Protein AF-A0A7C5VQT4-F1 (afdb_monomer_lite)

Sequence (120 aa):
DPVKLHKEGNTLYEMGKYAEAIEKFLVAAELYRKLNNYFDSAYSYYKAGECAFMLKDYSKAVEHFLKSADLSFSKGFDRFGLSALEYVKDCYRALNEQDKLGEIEKKIKEVKAKLEASLF

Structure (mmCIF, N/CA/C/O backbone):
data_AF-A0A7C5VQT4-F1
#
_entry.id   AF-A0A7C5VQT4-F1
#
loop_
_atom_site.group_PDB
_atom_site.id
_atom_site.type_symbol
_atom_site.label_atom_id
_atom_site.label_alt_id
_atom_site.label_comp_id
_atom_site.label_asym_id
_atom_site.label_entity_id
_atom_site.label_seq_id
_atom_site.pdbx_PDB_ins_code
_atom_site.Cartn_x
_atom_site.Cartn_y
_atom_site.Cartn_z
_atom_site.occupancy
_atom_site.B_iso_or_equiv
_atom_site.auth_seq_id
_atom_site.auth_comp_id
_atom_site.auth_asym_id
_atom_site.auth_atom_id
_atom_site.pdbx_PDB_model_num
ATOM 1 N N . ASP A 1 1 ? 18.274 -5.554 -7.383 1.00 93.56 1 ASP A N 1
ATOM 2 C CA . ASP A 1 1 ? 18.406 -4.550 -6.315 1.00 93.56 1 ASP A CA 1
ATOM 3 C C . ASP A 1 1 ? 17.056 -3.854 -6.135 1.00 93.56 1 ASP A C 1
ATOM 5 O O . ASP A 1 1 ? 16.606 -3.219 -7.089 1.00 93.56 1 ASP A O 1
ATOM 9 N N . PRO A 1 2 ? 16.379 -4.028 -4.986 1.00 97.06 2 PRO A N 1
ATOM 10 C CA . PRO A 1 2 ? 15.088 -3.390 -4.724 1.00 97.06 2 PRO A CA 1
ATOM 11 C C . PRO A 1 2 ? 15.151 -1.858 -4.722 1.00 97.06 2 PRO A C 1
ATOM 13 O O . PRO A 1 2 ? 14.198 -1.230 -5.172 1.00 97.06 2 PRO A O 1
ATOM 16 N N . V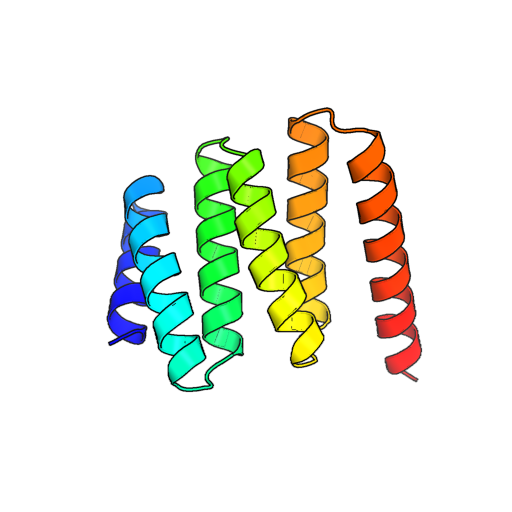AL A 1 3 ? 16.271 -1.252 -4.308 1.00 98.06 3 VAL A N 1
ATOM 17 C CA . VAL A 1 3 ? 16.412 0.214 -4.261 1.00 98.06 3 VAL A CA 1
ATOM 18 C C . VAL A 1 3 ? 16.398 0.800 -5.669 1.00 98.06 3 VAL A C 1
ATOM 20 O O . VAL A 1 3 ? 15.710 1.786 -5.930 1.00 98.06 3 VAL A O 1
ATOM 23 N N . LYS A 1 4 ? 17.122 0.173 -6.603 1.00 98.31 4 LYS A N 1
ATOM 24 C CA . LYS A 1 4 ? 17.103 0.566 -8.017 1.00 98.31 4 LYS A CA 1
ATOM 25 C C . LYS A 1 4 ? 15.697 0.463 -8.617 1.00 98.31 4 LYS A C 1
ATOM 27 O O . LYS A 1 4 ? 15.243 1.414 -9.242 1.00 98.31 4 LYS A O 1
ATOM 32 N N . LEU A 1 5 ? 15.005 -0.658 -8.398 1.00 98.56 5 LEU A N 1
ATOM 33 C CA . LEU A 1 5 ? 13.643 -0.873 -8.907 1.00 98.56 5 LEU A CA 1
ATOM 34 C C . LEU A 1 5 ? 12.653 0.149 -8.348 1.00 98.56 5 LEU A C 1
ATOM 36 O O . LEU A 1 5 ? 11.863 0.707 -9.100 1.00 98.56 5 LEU A O 1
ATOM 40 N N . HIS A 1 6 ? 12.730 0.437 -7.051 1.00 97.81 6 HIS A N 1
ATOM 41 C CA . HIS A 1 6 ? 11.912 1.467 -6.423 1.00 97.81 6 HIS A CA 1
ATOM 42 C C . HIS A 1 6 ? 12.152 2.838 -7.070 1.00 97.81 6 HIS A C 1
ATOM 44 O O . HIS A 1 6 ? 11.196 3.531 -7.412 1.00 97.81 6 HIS A O 1
ATOM 50 N N . LYS A 1 7 ? 13.418 3.235 -7.266 1.00 98.50 7 LYS A N 1
ATOM 51 C CA . LYS A 1 7 ? 13.760 4.512 -7.915 1.00 98.50 7 LYS A CA 1
ATOM 52 C C . LYS A 1 7 ? 13.214 4.591 -9.341 1.00 98.50 7 LYS A C 1
ATOM 54 O O . LYS A 1 7 ? 12.616 5.600 -9.692 1.00 98.50 7 LYS A O 1
ATOM 59 N N . GLU A 1 8 ? 13.365 3.525 -10.128 1.00 98.62 8 GLU A N 1
ATOM 60 C CA . GLU A 1 8 ? 12.763 3.429 -11.465 1.00 98.62 8 GLU A CA 1
ATOM 61 C C . GLU A 1 8 ? 11.235 3.570 -11.408 1.00 98.62 8 GLU A C 1
ATOM 63 O O . GLU A 1 8 ? 10.662 4.311 -12.203 1.00 98.62 8 GLU A O 1
ATOM 68 N N . GLY A 1 9 ? 10.581 2.908 -10.447 1.00 98.69 9 GLY A N 1
ATOM 69 C CA . GLY A 1 9 ? 9.142 3.031 -10.211 1.00 98.69 9 GLY A CA 1
ATOM 70 C C . GLY A 1 9 ? 8.711 4.471 -9.922 1.00 98.69 9 GLY A C 1
ATOM 71 O O . GLY A 1 9 ? 7.742 4.941 -10.512 1.00 98.69 9 GLY A O 1
ATOM 72 N N . ASN A 1 10 ? 9.457 5.201 -9.086 1.00 98.62 10 ASN A N 1
ATOM 73 C CA . ASN A 1 10 ? 9.183 6.617 -8.810 1.00 98.62 10 ASN A CA 1
ATOM 74 C C . ASN A 1 10 ? 9.332 7.482 -10.068 1.00 98.62 10 ASN A C 1
ATOM 76 O O . ASN A 1 10 ? 8.441 8.271 -10.363 1.00 98.62 10 ASN A O 1
ATOM 80 N N . THR A 1 11 ? 10.395 7.291 -10.853 1.00 98.75 11 THR A N 1
ATOM 81 C CA . THR A 1 11 ? 10.571 8.025 -12.116 1.00 98.75 11 THR A CA 1
ATOM 82 C C . THR A 1 11 ? 9.429 7.747 -13.097 1.00 98.75 11 THR A C 1
ATOM 84 O O . THR A 1 11 ? 8.899 8.671 -13.709 1.00 98.75 11 THR A O 1
ATOM 87 N N . LEU A 1 12 ? 9.000 6.489 -13.231 1.00 98.81 12 LEU A N 1
ATOM 88 C CA . LEU A 1 12 ? 7.861 6.126 -14.081 1.00 98.81 12 LEU A CA 1
ATOM 89 C C . LEU A 1 12 ? 6.549 6.739 -13.573 1.00 98.81 12 LEU A C 1
ATOM 91 O O . LEU A 1 12 ? 5.757 7.228 -14.377 1.00 98.81 12 LEU A O 1
ATOM 95 N N . TYR A 1 13 ? 6.339 6.760 -12.255 1.00 98.69 13 TYR A N 1
ATOM 96 C CA . TYR A 1 13 ? 5.188 7.407 -11.624 1.00 98.69 13 TYR A CA 1
ATOM 97 C C . TYR A 1 13 ? 5.133 8.906 -11.938 1.00 98.69 13 TYR A C 1
ATOM 99 O O . TYR A 1 13 ? 4.092 9.409 -12.356 1.00 98.69 13 TYR A O 1
ATOM 107 N N . GLU A 1 14 ? 6.257 9.610 -11.791 1.00 98.56 14 GLU A N 1
ATOM 108 C CA . GLU A 1 14 ? 6.384 11.040 -12.107 1.00 98.56 14 GLU A CA 1
ATOM 109 C C . GLU A 1 14 ? 6.138 11.329 -13.595 1.00 98.56 14 GLU A C 1
ATOM 111 O O . GLU A 1 14 ? 5.577 12.365 -13.944 1.00 98.56 14 GLU A O 1
ATOM 116 N N . MET A 1 15 ? 6.489 10.388 -14.476 1.00 98.62 15 MET A N 1
ATOM 117 C CA . MET A 1 15 ? 6.205 10.455 -15.913 1.00 98.62 15 MET A CA 1
ATOM 118 C C . MET A 1 15 ? 4.761 10.068 -16.284 1.00 98.62 15 MET A C 1
ATOM 120 O O . MET A 1 15 ? 4.425 10.048 -17.467 1.00 98.62 15 MET A O 1
ATOM 124 N N . GLY A 1 16 ? 3.909 9.713 -15.316 1.00 98.31 16 GLY A N 1
ATOM 125 C CA . GLY A 1 16 ? 2.537 9.250 -15.560 1.00 98.31 16 GLY A CA 1
ATOM 126 C C . GLY A 1 16 ? 2.438 7.834 -16.143 1.00 98.31 16 GLY A C 1
ATOM 127 O O . GLY A 1 16 ? 1.360 7.388 -16.535 1.00 98.31 16 GLY A O 1
ATOM 128 N N . LYS A 1 17 ? 3.549 7.092 -16.190 1.00 98.75 17 LYS A N 1
ATOM 129 C CA . LYS A 1 17 ? 3.623 5.713 -16.692 1.00 98.75 17 LYS A CA 1
ATOM 130 C C . LYS A 1 17 ? 3.253 4.713 -15.600 1.00 98.75 17 LYS A C 1
ATOM 132 O O . LYS A 1 17 ? 4.047 3.864 -15.197 1.00 98.75 17 LYS A O 1
ATOM 137 N N . TYR A 1 18 ? 2.029 4.826 -15.097 1.00 98.81 18 TYR A N 1
ATOM 138 C CA . TYR A 1 18 ? 1.592 4.109 -13.900 1.00 98.81 18 TY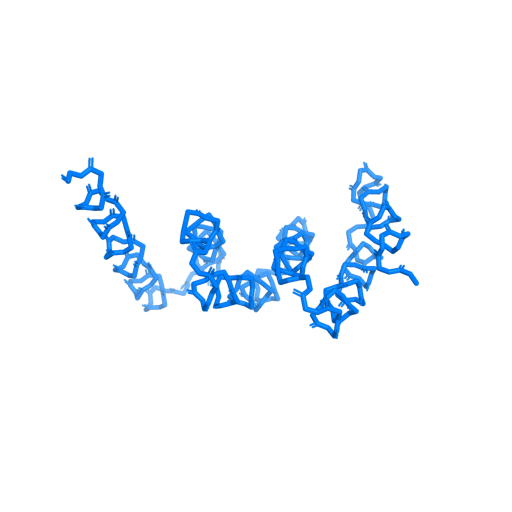R A CA 1
ATOM 139 C C . TYR A 1 18 ? 1.609 2.583 -14.048 1.00 98.81 18 TYR A C 1
ATOM 141 O O . TYR A 1 18 ? 1.972 1.898 -13.099 1.00 98.81 18 TYR A O 1
ATOM 149 N N . ALA A 1 19 ? 1.273 2.038 -15.221 1.00 98.69 19 ALA A N 1
ATOM 150 C CA . ALA A 1 19 ? 1.289 0.588 -15.437 1.00 98.69 19 ALA A CA 1
ATOM 151 C C . ALA A 1 19 ? 2.710 0.008 -15.315 1.00 98.69 19 ALA A C 1
ATOM 153 O O . ALA A 1 19 ? 2.927 -0.953 -14.581 1.00 98.69 19 ALA A O 1
ATOM 154 N N . GLU A 1 20 ? 3.692 0.654 -15.951 1.00 98.69 20 GLU A N 1
ATOM 155 C CA . GLU A 1 20 ? 5.110 0.285 -15.844 1.00 98.69 20 GLU A CA 1
ATOM 156 C C . GLU A 1 20 ? 5.619 0.475 -14.401 1.00 98.69 20 GLU A C 1
ATOM 158 O O . GLU A 1 20 ? 6.376 -0.348 -13.884 1.00 98.69 20 GLU A O 1
ATOM 163 N N . ALA A 1 21 ? 5.178 1.538 -13.717 1.00 98.88 21 ALA A N 1
ATOM 164 C CA . ALA A 1 21 ? 5.547 1.804 -12.329 1.00 98.88 21 ALA A CA 1
ATOM 165 C C . ALA A 1 21 ? 5.053 0.704 -11.370 1.00 98.88 21 ALA A C 1
ATOM 167 O O . ALA A 1 21 ? 5.814 0.282 -10.496 1.00 98.88 21 ALA A O 1
ATOM 168 N N . ILE A 1 22 ? 3.826 0.192 -11.555 1.00 98.88 22 ILE A N 1
ATOM 169 C CA . ILE A 1 22 ? 3.273 -0.923 -10.761 1.00 98.88 22 ILE A CA 1
ATOM 170 C C . ILE A 1 22 ? 4.205 -2.129 -10.815 1.00 98.88 22 ILE A C 1
ATOM 172 O O . ILE A 1 22 ? 4.557 -2.672 -9.769 1.00 98.88 22 ILE A O 1
ATOM 176 N N . GLU A 1 23 ? 4.652 -2.528 -12.008 1.00 98.62 23 GLU A N 1
ATOM 177 C CA . GLU A 1 23 ? 5.548 -3.678 -12.164 1.00 98.62 23 GLU A CA 1
ATOM 178 C C . GLU A 1 23 ? 6.839 -3.496 -11.355 1.00 98.62 23 GLU A C 1
ATOM 180 O O . GLU A 1 23 ? 7.250 -4.395 -10.615 1.00 98.62 23 GLU A O 1
ATOM 185 N N . LYS A 1 24 ? 7.452 -2.307 -11.424 1.00 98.81 24 LYS A N 1
ATOM 186 C CA . LYS A 1 24 ? 8.676 -1.996 -10.670 1.00 98.81 24 LYS A CA 1
ATOM 187 C C . LYS A 1 24 ? 8.453 -2.038 -9.165 1.00 98.81 24 LYS A C 1
ATOM 189 O O . LYS A 1 24 ? 9.250 -2.652 -8.451 1.00 98.81 24 LYS A O 1
ATOM 194 N N . PHE A 1 25 ? 7.371 -1.428 -8.686 1.00 98.88 25 PHE A N 1
ATOM 195 C CA . PHE A 1 25 ? 7.053 -1.392 -7.265 1.00 98.88 25 PHE A CA 1
ATOM 196 C C . PHE A 1 25 ? 6.720 -2.775 -6.703 1.00 98.88 25 PHE A C 1
ATOM 198 O O . PHE A 1 25 ? 7.199 -3.107 -5.623 1.00 98.88 25 PHE A O 1
ATOM 205 N N . LEU A 1 26 ? 5.975 -3.616 -7.426 1.00 98.88 26 LEU A N 1
ATOM 206 C CA . LEU A 1 26 ? 5.636 -4.962 -6.951 1.00 98.88 26 LEU A CA 1
ATOM 207 C C . LEU A 1 26 ? 6.871 -5.868 -6.858 1.00 98.88 26 LEU A C 1
ATOM 209 O O . LEU A 1 26 ? 7.039 -6.580 -5.866 1.00 98.88 26 LEU A O 1
ATOM 213 N N . VAL A 1 27 ? 7.783 -5.803 -7.835 1.00 98.81 27 VAL A N 1
ATOM 214 C CA . VAL A 1 27 ? 9.050 -6.551 -7.757 1.00 98.81 27 VAL A CA 1
ATOM 215 C C . VAL A 1 27 ? 9.924 -6.021 -6.616 1.00 98.81 27 VAL A C 1
ATOM 217 O O . VAL A 1 27 ? 10.510 -6.813 -5.872 1.00 98.81 27 VAL A O 1
ATOM 220 N N . ALA A 1 28 ? 9.999 -4.697 -6.433 1.00 98.81 28 ALA A N 1
ATOM 221 C CA . ALA A 1 28 ? 10.716 -4.100 -5.308 1.00 98.81 28 ALA A CA 1
ATOM 222 C C . ALA A 1 28 ? 10.126 -4.552 -3.962 1.00 98.81 28 ALA A C 1
ATOM 224 O O . ALA A 1 28 ? 10.883 -4.958 -3.080 1.00 98.81 28 ALA A O 1
ATOM 225 N N . ALA A 1 29 ? 8.795 -4.565 -3.827 1.00 98.81 29 ALA A N 1
ATOM 226 C CA . ALA A 1 29 ? 8.095 -4.961 -2.610 1.00 98.81 29 ALA A CA 1
ATOM 227 C C . ALA A 1 29 ? 8.467 -6.382 -2.162 1.00 98.81 29 ALA A C 1
ATOM 229 O O . ALA A 1 29 ? 8.795 -6.596 -0.990 1.00 98.81 29 ALA A O 1
ATOM 230 N N . GLU A 1 30 ? 8.489 -7.336 -3.094 1.00 98.69 30 GLU A N 1
ATOM 231 C CA . GLU A 1 30 ? 8.861 -8.725 -2.811 1.00 98.69 30 GLU A CA 1
ATOM 232 C C . GLU A 1 30 ? 10.334 -8.878 -2.429 1.00 98.69 30 GLU A C 1
ATOM 234 O O . GLU A 1 30 ? 10.675 -9.629 -1.512 1.00 98.69 30 GLU A O 1
ATOM 239 N N . LEU A 1 31 ? 11.227 -8.149 -3.099 1.00 98.75 31 LEU A N 1
ATOM 240 C CA . LEU A 1 31 ? 12.654 -8.169 -2.781 1.00 98.75 31 LEU A CA 1
ATOM 241 C C . LEU A 1 31 ? 12.940 -7.540 -1.411 1.00 98.75 31 LEU A C 1
ATOM 243 O O . LEU A 1 31 ? 13.670 -8.134 -0.620 1.00 98.75 31 LEU A O 1
ATOM 247 N N . TYR A 1 32 ? 12.332 -6.395 -1.094 1.00 98.75 32 TYR A N 1
ATOM 248 C CA . TYR A 1 32 ? 12.429 -5.779 0.231 1.00 98.75 32 TYR A CA 1
ATOM 249 C C . TYR A 1 32 ? 11.929 -6.722 1.328 1.00 98.75 32 TYR A C 1
ATOM 251 O O . TYR A 1 32 ? 12.600 -6.883 2.349 1.00 98.75 32 TYR A O 1
ATOM 259 N N . ARG A 1 33 ? 10.813 -7.424 1.088 1.00 98.12 33 ARG A N 1
ATOM 260 C CA . ARG A 1 33 ? 10.270 -8.413 2.029 1.00 98.12 33 ARG A CA 1
ATOM 261 C C . ARG A 1 33 ? 11.249 -9.553 2.296 1.00 98.12 33 ARG A C 1
ATOM 263 O O . ARG A 1 33 ? 11.463 -9.897 3.455 1.00 98.12 33 ARG A O 1
ATOM 270 N N . LYS A 1 34 ? 11.872 -10.110 1.249 1.00 98.44 34 LYS A N 1
ATOM 271 C CA . LYS A 1 34 ? 12.892 -11.174 1.366 1.00 98.44 34 LYS A CA 1
ATOM 272 C C . LYS A 1 34 ? 14.131 -10.727 2.142 1.00 98.44 34 LYS A C 1
ATOM 274 O O . LYS A 1 34 ? 14.763 -11.547 2.796 1.00 98.44 34 LYS A O 1
ATOM 279 N N . LEU A 1 35 ? 14.457 -9.438 2.087 1.00 98.31 35 LEU A N 1
ATOM 280 C CA . LEU A 1 35 ? 15.550 -8.828 2.846 1.00 98.31 35 LEU A CA 1
ATOM 281 C C . LEU A 1 35 ? 15.128 -8.374 4.254 1.00 98.31 35 LEU A C 1
ATOM 283 O O . LEU A 1 35 ? 15.906 -7.714 4.935 1.00 98.31 35 LEU A O 1
ATOM 287 N N . ASN A 1 36 ? 13.905 -8.698 4.691 1.00 98.19 36 ASN A N 1
ATOM 288 C CA . ASN A 1 36 ? 13.308 -8.250 5.953 1.00 98.19 36 ASN A CA 1
ATOM 289 C C . ASN A 1 36 ? 13.215 -6.720 6.106 1.00 98.19 36 ASN A C 1
ATOM 291 O O . ASN A 1 36 ? 12.989 -6.217 7.206 1.00 98.19 36 ASN A O 1
ATOM 295 N N . ASN A 1 37 ? 13.322 -5.969 5.007 1.00 98.50 37 ASN A N 1
ATOM 296 C CA . ASN A 1 37 ? 13.031 -4.543 4.984 1.00 98.50 37 ASN A CA 1
ATOM 297 C C . ASN A 1 37 ? 11.525 -4.350 4.765 1.00 98.50 37 ASN A C 1
ATOM 299 O O . ASN A 1 37 ? 11.035 -4.115 3.660 1.00 98.50 37 ASN A O 1
ATOM 303 N N . TYR A 1 38 ? 10.761 -4.544 5.836 1.00 98.62 38 TYR A N 1
ATOM 304 C CA . TYR A 1 38 ? 9.305 -4.577 5.745 1.00 98.62 38 TYR A CA 1
ATOM 305 C C . TYR A 1 38 ? 8.677 -3.210 5.485 1.00 98.62 38 TYR A C 1
ATOM 307 O O . TYR A 1 38 ? 7.619 -3.156 4.864 1.00 98.62 38 TYR A O 1
ATOM 315 N N . PHE A 1 39 ? 9.313 -2.126 5.935 1.00 98.56 39 PHE A N 1
ATOM 316 C CA . PHE A 1 39 ? 8.791 -0.784 5.700 1.00 98.56 39 PHE A CA 1
ATOM 317 C C . PHE A 1 39 ? 8.842 -0.439 4.210 1.00 98.56 39 PHE A C 1
ATOM 319 O O . PHE A 1 39 ? 7.808 -0.121 3.629 1.00 98.56 39 PHE A O 1
ATOM 326 N N . ASP A 1 40 ? 9.995 -0.617 3.557 1.00 98.69 40 ASP A N 1
ATOM 327 C CA . ASP A 1 40 ? 10.109 -0.338 2.122 1.00 98.69 40 ASP A CA 1
ATOM 328 C C . ASP A 1 40 ? 9.275 -1.311 1.275 1.00 98.69 40 ASP A C 1
ATOM 330 O O . ASP A 1 40 ? 8.791 -0.948 0.200 1.00 98.69 40 ASP A O 1
ATOM 334 N N . SER A 1 41 ? 9.041 -2.533 1.767 1.00 98.81 41 SER A N 1
ATOM 335 C CA . SER A 1 41 ? 8.097 -3.469 1.151 1.00 98.81 41 SER A CA 1
ATOM 336 C C . SER A 1 41 ? 6.658 -2.942 1.207 1.00 98.81 41 SER A C 1
ATOM 338 O O . SER A 1 41 ? 6.000 -2.846 0.169 1.00 98.81 41 SER A O 1
ATOM 340 N N . ALA A 1 42 ? 6.187 -2.526 2.388 1.00 98.88 42 ALA A N 1
ATOM 341 C CA . ALA A 1 42 ? 4.855 -1.949 2.565 1.00 98.88 42 ALA A CA 1
ATOM 342 C C . ALA A 1 42 ? 4.688 -0.650 1.765 1.00 98.88 42 ALA A C 1
ATOM 344 O O . ALA A 1 42 ? 3.655 -0.452 1.124 1.00 98.88 42 ALA A O 1
ATOM 345 N N . TYR A 1 43 ? 5.712 0.203 1.746 1.00 98.88 43 TYR A N 1
ATOM 346 C CA . TYR A 1 43 ? 5.726 1.430 0.956 1.00 98.88 43 TYR A CA 1
ATOM 347 C C . TYR A 1 43 ? 5.668 1.146 -0.547 1.00 98.88 43 TYR A C 1
ATOM 349 O O . TYR A 1 43 ? 4.911 1.784 -1.271 1.00 98.88 43 TYR A O 1
ATOM 357 N N . SER A 1 44 ? 6.404 0.147 -1.034 1.00 98.88 44 SER A N 1
ATOM 358 C CA . SER A 1 44 ? 6.358 -0.221 -2.453 1.00 98.88 44 SER A CA 1
ATOM 359 C C . SER A 1 44 ? 4.972 -0.756 -2.846 1.00 98.88 44 SER A C 1
ATOM 361 O O . SER A 1 44 ? 4.434 -0.364 -3.879 1.00 98.88 44 SER A O 1
ATOM 363 N N . TYR A 1 45 ? 4.325 -1.559 -1.993 1.00 98.94 45 TYR A N 1
ATOM 364 C CA . TYR A 1 45 ? 2.923 -1.945 -2.197 1.00 98.94 45 TYR A CA 1
ATOM 365 C C . TYR A 1 45 ? 1.972 -0.743 -2.216 1.00 98.94 45 TYR A C 1
ATOM 367 O O . TYR A 1 45 ? 1.092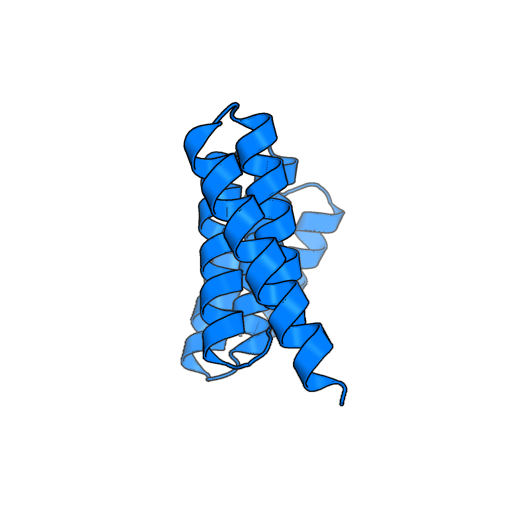 -0.670 -3.070 1.00 98.94 45 TYR A O 1
ATOM 375 N N . TYR A 1 46 ? 2.180 0.225 -1.323 1.00 98.94 46 TYR A N 1
ATOM 376 C CA . TYR A 1 46 ? 1.402 1.460 -1.284 1.00 98.94 46 TYR A CA 1
ATOM 377 C C . TYR A 1 46 ? 1.536 2.254 -2.591 1.00 98.94 46 TYR A C 1
ATOM 379 O O . TYR A 1 46 ? 0.532 2.638 -3.185 1.00 98.94 46 TYR A O 1
ATOM 387 N N . LYS A 1 47 ? 2.764 2.429 -3.096 1.00 98.88 47 LYS A N 1
ATOM 388 C CA . LYS A 1 47 ? 3.024 3.101 -4.378 1.00 98.88 47 LYS A CA 1
ATOM 389 C C . LYS A 1 47 ? 2.373 2.378 -5.558 1.00 98.88 47 LYS A C 1
ATOM 391 O O . LYS A 1 47 ? 1.833 3.041 -6.441 1.00 98.88 47 LYS A O 1
ATOM 396 N N . ALA A 1 48 ? 2.374 1.043 -5.574 1.00 98.94 48 ALA A N 1
ATOM 397 C CA . ALA A 1 48 ? 1.635 0.273 -6.577 1.00 98.94 48 ALA A CA 1
ATOM 398 C C . ALA A 1 48 ? 0.115 0.525 -6.485 1.00 98.94 48 ALA A C 1
ATOM 400 O O . ALA A 1 48 ? -0.544 0.667 -7.515 1.00 98.94 48 ALA A O 1
ATOM 401 N N . GLY A 1 49 ? -0.427 0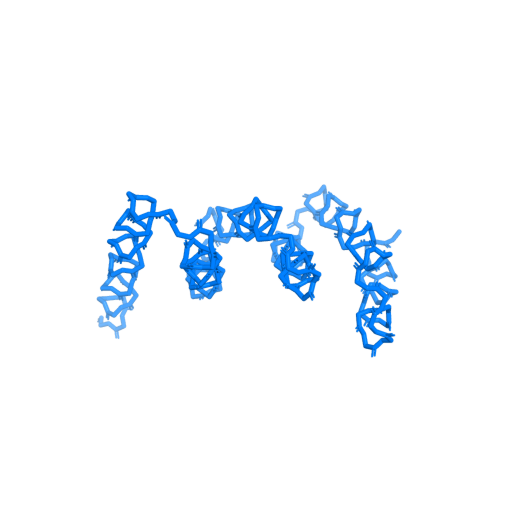.647 -5.268 1.00 98.88 49 GLY A N 1
ATOM 402 C CA . GLY A 1 49 ? -1.816 1.049 -5.027 1.00 98.88 49 GLY A CA 1
ATOM 403 C C . GLY A 1 49 ? -2.135 2.440 -5.575 1.00 98.88 49 GLY A C 1
ATOM 404 O O . GLY A 1 49 ? -3.114 2.591 -6.302 1.00 98.88 49 GLY A O 1
ATOM 405 N N . GLU A 1 50 ? -1.279 3.434 -5.319 1.00 98.88 50 GLU A N 1
ATOM 406 C CA . GLU A 1 50 ? -1.439 4.788 -5.872 1.00 98.88 50 GLU A CA 1
ATOM 407 C C . GLU A 1 50 ? -1.422 4.774 -7.404 1.00 98.88 50 GLU A C 1
ATOM 409 O O . GLU A 1 50 ? -2.269 5.397 -8.036 1.00 98.88 50 GLU A O 1
ATOM 414 N N . CYS A 1 51 ? -0.510 4.019 -8.022 1.00 98.94 51 CYS A N 1
ATOM 415 C CA . CYS A 1 51 ? -0.473 3.878 -9.478 1.00 98.94 51 CYS A CA 1
ATOM 416 C C . CYS A 1 51 ? -1.783 3.292 -10.031 1.00 98.94 51 CYS A C 1
ATOM 418 O O . CYS A 1 51 ? -2.334 3.817 -10.998 1.00 98.94 51 CYS A O 1
ATOM 420 N N . ALA A 1 52 ? -2.297 2.219 -9.419 1.00 98.88 52 ALA A N 1
ATOM 421 C CA . ALA A 1 52 ? -3.555 1.598 -9.833 1.00 98.88 52 ALA A CA 1
ATOM 422 C C . ALA A 1 52 ? -4.748 2.550 -9.640 1.00 98.88 52 ALA A C 1
ATOM 424 O O . ALA A 1 52 ? -5.614 2.642 -10.510 1.00 98.88 52 ALA A O 1
ATOM 425 N N . PHE A 1 53 ? -4.746 3.331 -8.555 1.00 98.81 53 PHE A N 1
ATOM 426 C CA . PHE A 1 53 ? -5.734 4.379 -8.310 1.00 98.81 53 PHE A CA 1
ATOM 427 C C . PHE A 1 53 ? -5.703 5.461 -9.399 1.00 98.81 53 PHE A C 1
ATOM 429 O O . PHE A 1 53 ? -6.752 5.832 -9.924 1.00 98.81 53 PHE A O 1
ATOM 436 N N . MET A 1 54 ? -4.512 5.921 -9.799 1.00 98.69 54 MET A N 1
ATOM 437 C CA . MET A 1 54 ? -4.348 6.898 -10.885 1.00 98.69 54 MET A CA 1
ATOM 438 C C . MET A 1 54 ? -4.819 6.358 -12.242 1.00 98.69 54 MET A C 1
ATOM 440 O O . MET A 1 54 ? -5.337 7.114 -13.064 1.00 98.69 54 MET A O 1
ATOM 444 N N . LEU A 1 55 ? -4.707 5.045 -12.460 1.00 98.75 55 LEU A N 1
ATOM 445 C CA . LEU A 1 55 ? -5.272 4.348 -13.621 1.00 98.75 55 LEU A CA 1
ATOM 446 C C . LEU A 1 55 ? -6.785 4.101 -13.517 1.00 98.75 55 LEU A C 1
ATOM 448 O O . LEU A 1 55 ? -7.375 3.591 -14.468 1.00 98.75 55 LEU A O 1
ATOM 452 N N . LYS A 1 56 ? -7.415 4.452 -12.389 1.00 98.62 56 LYS A N 1
ATOM 453 C CA . LYS A 1 56 ? -8.813 4.137 -12.050 1.00 98.62 56 LYS A CA 1
ATOM 454 C C . LYS A 1 56 ? -9.116 2.634 -12.002 1.00 98.62 56 LYS A C 1
ATOM 456 O O . LYS A 1 56 ? -10.277 2.234 -12.058 1.00 98.62 56 LYS A O 1
ATOM 461 N N . ASP A 1 57 ? -8.089 1.798 -11.846 1.00 98.75 57 ASP A N 1
ATOM 462 C CA . ASP A 1 57 ? -8.233 0.371 -11.545 1.00 98.75 57 ASP A CA 1
ATOM 463 C C . ASP A 1 57 ? -8.393 0.209 -10.026 1.00 98.75 57 ASP A C 1
ATOM 465 O O . ASP A 1 57 ? -7.496 -0.240 -9.307 1.00 98.75 57 ASP A O 1
ATOM 469 N N . TYR A 1 58 ? -9.539 0.675 -9.519 1.00 98.81 58 TYR A N 1
ATOM 470 C CA . TYR A 1 58 ? -9.809 0.744 -8.082 1.00 98.81 58 TYR A CA 1
ATOM 471 C C . TYR A 1 58 ? -9.803 -0.635 -7.418 1.00 98.81 58 TYR A C 1
ATOM 473 O O . TYR A 1 58 ? -9.400 -0.751 -6.264 1.00 98.81 58 TYR A O 1
ATOM 481 N N . SER A 1 59 ? -10.181 -1.689 -8.145 1.00 98.62 59 SER A N 1
ATOM 482 C CA . SER A 1 59 ? -10.132 -3.062 -7.638 1.00 98.62 59 SER A CA 1
ATOM 483 C C . SER A 1 59 ? -8.695 -3.496 -7.337 1.00 98.62 59 SER A C 1
ATOM 485 O O . SER A 1 59 ? -8.418 -3.955 -6.229 1.00 98.62 59 SER A O 1
ATOM 487 N N . LYS A 1 60 ? -7.745 -3.275 -8.258 1.00 98.62 60 LYS A N 1
ATOM 488 C CA . LYS A 1 60 ? -6.326 -3.569 -7.980 1.00 98.62 60 LYS A CA 1
ATOM 489 C C . LYS A 1 60 ? -5.708 -2.617 -6.967 1.00 98.62 60 LYS A C 1
ATOM 491 O O . LYS A 1 60 ? -4.857 -3.033 -6.181 1.00 98.62 60 LYS A O 1
ATOM 496 N N . ALA A 1 61 ? -6.136 -1.356 -6.956 1.00 98.88 61 ALA A N 1
ATOM 497 C CA . ALA A 1 61 ? -5.696 -0.404 -5.945 1.00 98.88 61 ALA A CA 1
ATOM 498 C C . ALA A 1 61 ? -6.020 -0.926 -4.536 1.00 98.88 61 ALA A C 1
ATOM 500 O O . ALA A 1 61 ? -5.124 -0.978 -3.693 1.00 98.88 61 ALA A O 1
ATOM 501 N N . VAL A 1 62 ? -7.249 -1.416 -4.311 1.00 98.88 62 VAL A N 1
ATOM 502 C CA . VAL A 1 62 ? -7.651 -2.067 -3.050 1.00 98.88 62 VAL A CA 1
ATOM 503 C C . VAL A 1 62 ? -6.713 -3.218 -2.694 1.00 98.88 62 VAL A C 1
ATOM 505 O O . VAL A 1 62 ? -6.212 -3.258 -1.572 1.00 98.88 62 VAL A O 1
ATOM 508 N N . GLU A 1 63 ? -6.422 -4.128 -3.628 1.00 98.81 63 GLU A N 1
ATOM 509 C CA . GLU A 1 63 ? -5.530 -5.265 -3.361 1.00 98.81 63 GLU A CA 1
ATOM 510 C C . GLU A 1 63 ? -4.133 -4.824 -2.897 1.00 98.81 63 GLU A C 1
ATOM 512 O O . GLU A 1 63 ? -3.570 -5.387 -1.954 1.00 98.81 63 GLU A O 1
ATOM 517 N N . HIS A 1 64 ? -3.551 -3.822 -3.557 1.00 98.81 64 HIS A N 1
ATOM 518 C CA . HIS A 1 64 ? -2.213 -3.326 -3.238 1.00 98.81 64 HIS A CA 1
ATOM 519 C C . HIS A 1 64 ? -2.182 -2.538 -1.924 1.00 98.81 64 HIS A C 1
ATOM 521 O O . HIS A 1 64 ? -1.287 -2.755 -1.101 1.00 98.81 64 HIS A O 1
ATOM 527 N N . PHE A 1 65 ? -3.177 -1.683 -1.681 1.00 98.94 65 PHE A N 1
ATOM 528 C CA . PHE A 1 65 ? -3.285 -0.952 -0.422 1.00 98.94 65 PHE A CA 1
ATOM 529 C C . PHE A 1 65 ? -3.556 -1.882 0.763 1.00 98.94 65 PHE A C 1
ATOM 531 O O . PHE A 1 65 ? -2.948 -1.689 1.813 1.00 98.94 65 PHE A O 1
ATOM 538 N N . LEU A 1 66 ? -4.376 -2.927 0.612 1.00 98.88 66 LEU A N 1
ATOM 539 C CA . LEU A 1 66 ? -4.585 -3.916 1.676 1.00 98.88 66 LEU A CA 1
ATOM 540 C C . LEU A 1 66 ? -3.303 -4.693 1.992 1.00 98.88 66 LEU A C 1
ATOM 542 O O . LEU A 1 66 ? -2.950 -4.806 3.162 1.00 98.88 66 LEU A O 1
ATOM 546 N N . LYS A 1 67 ? -2.535 -5.126 0.980 1.00 98.81 67 LYS A N 1
ATOM 547 C CA . LYS A 1 67 ? -1.208 -5.737 1.203 1.00 98.81 67 LYS A CA 1
ATOM 548 C C . LYS A 1 67 ? -0.265 -4.805 1.970 1.00 98.81 67 LYS A C 1
ATOM 550 O O . LYS A 1 67 ? 0.441 -5.254 2.874 1.00 98.81 67 LYS A O 1
ATOM 555 N N . SER A 1 68 ? -0.262 -3.516 1.625 1.00 98.88 68 SER A N 1
ATOM 556 C CA . SER A 1 68 ? 0.509 -2.498 2.342 1.00 98.88 68 SER A CA 1
ATOM 557 C C . SER A 1 68 ? 0.040 -2.343 3.792 1.00 98.88 68 SER A C 1
ATOM 559 O O . SER A 1 68 ? 0.862 -2.380 4.712 1.00 98.88 68 SER A O 1
ATOM 561 N N . ALA A 1 69 ? -1.272 -2.227 4.011 1.00 98.81 69 ALA A N 1
ATOM 562 C CA . ALA A 1 69 ? -1.874 -2.055 5.326 1.00 98.81 69 ALA A CA 1
ATOM 563 C C . ALA A 1 69 ? -1.603 -3.257 6.238 1.00 98.81 69 ALA A C 1
ATOM 565 O O . ALA A 1 69 ? -1.129 -3.082 7.359 1.00 98.81 69 ALA A O 1
ATOM 566 N N . ASP A 1 70 ? -1.830 -4.474 5.748 1.00 98.69 70 ASP A N 1
ATOM 567 C CA . ASP A 1 70 ? -1.639 -5.706 6.513 1.00 98.69 70 ASP A CA 1
ATOM 568 C C . ASP A 1 70 ? -0.176 -5.887 6.930 1.00 98.69 70 ASP A C 1
ATOM 570 O O . ASP A 1 70 ? 0.113 -6.166 8.098 1.00 98.69 70 ASP A O 1
ATOM 574 N N . LEU A 1 71 ? 0.768 -5.653 6.008 1.00 98.62 71 LEU A N 1
ATOM 575 C CA . LEU A 1 71 ? 2.190 -5.693 6.342 1.00 98.62 71 LEU A CA 1
ATOM 576 C C . LEU A 1 71 ? 2.550 -4.608 7.365 1.00 98.62 71 LEU A C 1
ATOM 578 O O . LEU A 1 71 ? 3.279 -4.892 8.317 1.00 98.62 71 LEU A O 1
ATOM 582 N N . SER A 1 72 ? 1.999 -3.405 7.210 1.00 98.69 72 SER A N 1
ATOM 583 C CA . SER A 1 72 ? 2.220 -2.286 8.127 1.00 98.69 72 SER A CA 1
ATOM 584 C C . SER A 1 72 ? 1.760 -2.606 9.544 1.00 98.69 72 SER A C 1
ATOM 586 O O . SER A 1 72 ? 2.556 -2.500 10.476 1.00 98.69 72 SER A O 1
ATOM 588 N N . PHE A 1 73 ? 0.526 -3.085 9.715 1.00 98.31 73 PHE A N 1
ATOM 589 C CA . PHE A 1 73 ? 0.003 -3.477 11.026 1.00 98.31 73 PHE A CA 1
ATOM 590 C C . PHE A 1 73 ? 0.792 -4.640 11.634 1.00 98.31 73 PHE A C 1
ATOM 592 O O . PHE A 1 73 ? 1.092 -4.624 12.825 1.00 98.31 73 PHE A O 1
ATOM 599 N N . SER A 1 74 ? 1.221 -5.614 10.822 1.00 98.12 74 SER A N 1
ATOM 600 C CA . SER A 1 74 ? 2.024 -6.747 11.311 1.00 98.12 74 SER A CA 1
ATOM 601 C C . SER A 1 74 ? 3.403 -6.348 11.857 1.00 98.12 74 SER A C 1
ATOM 603 O O . SER A 1 74 ? 4.043 -7.135 12.555 1.00 98.12 74 SER A O 1
ATOM 605 N N . LYS A 1 75 ? 3.881 -5.141 11.526 1.00 98.12 75 LYS A N 1
ATOM 606 C CA . LYS A 1 75 ? 5.190 -4.609 11.929 1.00 98.12 75 LYS A CA 1
ATOM 607 C C . LYS A 1 75 ? 5.099 -3.359 12.804 1.00 98.12 75 LYS A C 1
ATOM 609 O O . LYS A 1 75 ? 6.132 -2.778 13.121 1.00 98.12 75 LYS A O 1
ATOM 614 N N . GLY A 1 76 ? 3.894 -2.968 13.222 1.00 96.81 76 GLY A N 1
ATOM 615 C CA . GLY A 1 76 ? 3.669 -1.807 14.086 1.00 96.81 76 GLY A CA 1
ATOM 616 C C . GLY A 1 76 ? 3.771 -0.457 13.372 1.00 96.81 76 GLY A C 1
ATOM 617 O O . GLY A 1 76 ? 3.879 0.579 14.024 1.00 96.81 76 GLY A O 1
ATOM 618 N N . PHE A 1 77 ? 3.710 -0.428 12.039 1.00 97.62 77 PHE A N 1
ATOM 619 C CA . PHE A 1 77 ? 3.650 0.804 11.246 1.00 97.62 77 PHE A CA 1
ATOM 620 C C . PHE A 1 77 ? 2.204 1.324 11.157 1.00 97.62 77 PHE A C 1
ATOM 622 O O . PHE A 1 77 ? 1.727 1.692 10.085 1.00 97.62 77 PHE A O 1
ATOM 629 N N . ASP A 1 78 ? 1.485 1.340 12.283 1.00 96.31 78 ASP A N 1
ATOM 630 C CA . ASP A 1 78 ? 0.025 1.502 12.341 1.00 96.31 78 ASP A CA 1
ATOM 631 C C . ASP A 1 78 ? -0.457 2.805 11.681 1.00 96.31 78 ASP A C 1
ATOM 633 O O . ASP A 1 78 ? -1.467 2.807 10.978 1.00 96.31 78 ASP A O 1
ATOM 637 N N . ARG A 1 79 ? 0.296 3.906 11.824 1.00 97.19 79 ARG A N 1
ATOM 638 C CA . ARG A 1 79 ? -0.012 5.181 11.146 1.00 97.19 79 ARG A CA 1
ATOM 639 C C . ARG A 1 79 ? 0.073 5.073 9.622 1.00 97.19 79 ARG A C 1
ATOM 641 O O . ARG A 1 79 ? -0.761 5.645 8.932 1.00 97.19 79 ARG A O 1
ATOM 648 N N . PHE A 1 80 ? 1.056 4.336 9.104 1.00 98.31 80 PHE A N 1
ATOM 649 C CA . PHE A 1 80 ? 1.211 4.126 7.665 1.00 98.31 80 PHE A CA 1
ATOM 650 C C . PHE A 1 80 ? 0.142 3.165 7.129 1.00 98.31 80 PHE A C 1
ATOM 652 O O . PHE A 1 80 ? -0.481 3.435 6.104 1.00 98.31 80 PHE A O 1
ATOM 659 N N . GLY A 1 81 ? -0.154 2.096 7.877 1.00 98.50 81 GLY A N 1
ATOM 660 C CA . GLY A 1 81 ? -1.253 1.185 7.554 1.00 98.50 81 GLY A CA 1
ATOM 661 C C . GLY A 1 81 ? -2.607 1.895 7.509 1.00 98.50 81 GLY A C 1
ATOM 662 O O . GLY A 1 81 ? -3.402 1.642 6.608 1.00 98.50 81 GLY A O 1
ATOM 663 N N . LEU A 1 82 ? -2.850 2.845 8.419 1.00 98.50 82 LEU A N 1
ATOM 664 C CA . LEU A 1 82 ? -4.044 3.689 8.402 1.00 98.50 82 LEU A CA 1
ATOM 665 C C . LEU A 1 82 ? -4.155 4.512 7.110 1.00 98.50 82 LEU A C 1
ATOM 667 O O . LEU A 1 82 ? -5.227 4.532 6.511 1.00 98.50 82 LEU A O 1
ATOM 671 N N . SER A 1 83 ? -3.068 5.140 6.648 1.00 98.56 83 SER A N 1
ATOM 672 C CA . SER A 1 83 ? -3.060 5.872 5.372 1.00 98.56 83 SER A CA 1
ATOM 673 C C . SER A 1 83 ? -3.440 4.976 4.190 1.00 98.56 83 SER A C 1
ATOM 675 O O . SER A 1 83 ? -4.206 5.399 3.328 1.00 98.56 83 SER A O 1
ATOM 677 N N . ALA A 1 84 ? -2.975 3.723 4.169 1.00 98.75 84 ALA A N 1
ATOM 678 C CA . ALA A 1 84 ? -3.370 2.760 3.143 1.00 98.75 84 ALA A CA 1
ATOM 679 C C . ALA A 1 84 ? -4.871 2.407 3.215 1.00 98.75 84 ALA A C 1
ATOM 681 O O . ALA A 1 84 ? -5.532 2.346 2.180 1.00 98.75 84 ALA A O 1
ATOM 682 N N . LEU A 1 85 ? -5.442 2.232 4.416 1.00 98.81 85 LEU A N 1
ATOM 683 C CA . LEU A 1 85 ? -6.884 1.980 4.566 1.00 98.81 85 LEU A CA 1
ATOM 684 C C . LEU A 1 85 ? -7.745 3.166 4.103 1.00 98.81 85 LEU A C 1
ATOM 686 O O . LEU A 1 85 ? -8.819 2.945 3.547 1.00 98.81 85 LEU A O 1
ATOM 690 N N . GLU A 1 86 ? -7.295 4.408 4.298 1.00 98.75 86 GLU A N 1
ATOM 691 C CA . GLU A 1 86 ? -8.013 5.593 3.799 1.00 98.75 86 GLU A CA 1
ATOM 692 C C . GLU A 1 86 ? -8.129 5.570 2.265 1.00 98.75 86 GLU A C 1
ATOM 694 O O . GLU A 1 86 ? -9.203 5.840 1.729 1.00 98.75 86 GLU A O 1
ATOM 699 N N . TYR A 1 87 ? -7.085 5.125 1.560 1.00 98.81 87 TYR A N 1
ATOM 700 C CA . TYR A 1 87 ? -7.165 4.901 0.116 1.00 98.81 87 TYR A CA 1
ATOM 701 C C . TYR A 1 87 ? -8.080 3.730 -0.263 1.00 98.81 87 TYR A C 1
ATOM 703 O O . TYR A 1 87 ? -8.819 3.836 -1.241 1.00 98.81 87 TYR A O 1
ATOM 711 N N . VAL A 1 88 ? -8.089 2.629 0.501 1.00 98.88 88 VAL A N 1
ATOM 712 C CA . VAL A 1 88 ? -9.048 1.522 0.286 1.00 98.88 88 VAL A CA 1
ATOM 713 C C . VAL A 1 88 ? -10.487 2.031 0.381 1.00 98.88 88 VAL A C 1
ATOM 715 O O . VAL A 1 88 ? -11.318 1.699 -0.462 1.00 98.88 88 VAL A O 1
ATOM 718 N N . LYS A 1 89 ? -10.777 2.883 1.368 1.00 98.75 89 LYS A N 1
ATOM 719 C CA . LYS A 1 89 ? -12.082 3.532 1.528 1.00 98.75 89 LYS A CA 1
ATOM 720 C C . LYS A 1 89 ? -12.447 4.381 0.310 1.00 98.75 89 LYS A C 1
ATOM 722 O O . LYS A 1 89 ? -13.564 4.262 -0.193 1.00 98.75 89 LYS A O 1
ATOM 727 N N . ASP A 1 90 ? -11.521 5.189 -0.199 1.00 98.69 90 ASP A N 1
ATOM 728 C CA . ASP A 1 90 ? -11.767 5.992 -1.402 1.00 98.69 90 ASP A CA 1
ATOM 729 C C . ASP A 1 90 ? -11.968 5.120 -2.654 1.00 98.69 90 ASP A C 1
ATOM 731 O O . ASP A 1 90 ? -12.831 5.420 -3.481 1.00 98.69 90 ASP A O 1
ATOM 735 N N . CYS A 1 91 ? -11.268 3.987 -2.758 1.00 98.75 91 CYS A N 1
ATOM 736 C CA . CYS A 1 91 ? -11.505 3.005 -3.817 1.00 98.75 91 CYS A CA 1
ATOM 737 C C . CYS A 1 91 ? -12.904 2.379 -3.723 1.00 98.75 91 CYS A C 1
ATOM 739 O O . CYS A 1 91 ? -13.602 2.302 -4.731 1.00 98.75 91 CYS A O 1
ATOM 741 N N . TYR A 1 92 ? -13.350 1.960 -2.533 1.00 98.69 92 TYR A N 1
ATOM 742 C CA . TYR A 1 92 ? -14.695 1.394 -2.365 1.00 98.69 92 TYR A CA 1
ATOM 743 C C . TYR A 1 92 ? -15.802 2.406 -2.652 1.00 98.69 92 TYR A C 1
ATOM 745 O O . TYR A 1 92 ? -16.816 2.037 -3.245 1.00 98.69 92 TYR A O 1
ATOM 753 N N . ARG A 1 93 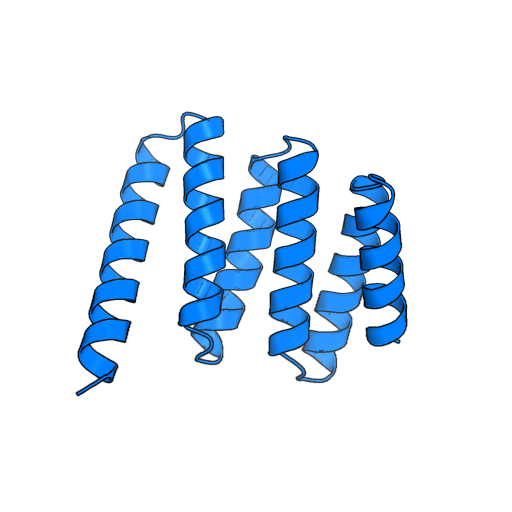? -15.589 3.689 -2.332 1.00 98.50 93 ARG A N 1
ATOM 754 C CA . ARG A 1 93 ? -16.487 4.773 -2.763 1.00 98.50 93 ARG A CA 1
ATOM 755 C C . ARG A 1 93 ? -16.558 4.867 -4.282 1.00 98.50 93 ARG A C 1
ATOM 757 O O . ARG A 1 93 ? -17.654 4.921 -4.827 1.00 98.50 93 ARG A O 1
ATOM 764 N N . ALA A 1 94 ? -15.414 4.835 -4.963 1.00 98.38 94 ALA A N 1
ATOM 765 C CA . ALA A 1 94 ? -15.367 4.892 -6.423 1.00 98.38 94 ALA A CA 1
ATOM 766 C C . ALA A 1 94 ? -16.004 3.659 -7.097 1.00 98.38 94 ALA A C 1
ATOM 768 O O . ALA A 1 94 ? -16.583 3.778 -8.176 1.00 98.38 94 ALA A O 1
ATOM 769 N N . LEU A 1 95 ? -15.938 2.492 -6.450 1.00 98.25 95 LEU A N 1
ATOM 770 C CA . LEU A 1 95 ? -16.556 1.242 -6.908 1.00 98.25 95 LEU A CA 1
ATOM 771 C C . LEU A 1 95 ? -18.045 1.105 -6.538 1.00 98.25 95 LEU A C 1
ATOM 773 O O . LEU A 1 95 ? -18.692 0.177 -7.012 1.00 98.25 95 LEU A O 1
ATOM 777 N N . ASN A 1 96 ? -18.603 2.011 -5.726 1.00 97.75 96 ASN A N 1
ATOM 778 C CA . ASN A 1 96 ? -19.949 1.906 -5.138 1.00 97.75 96 ASN A CA 1
ATOM 779 C C . ASN A 1 96 ? -20.173 0.633 -4.289 1.00 97.75 96 ASN A C 1
ATOM 781 O O . ASN A 1 96 ? -21.288 0.126 -4.187 1.00 97.75 96 ASN A O 1
ATOM 785 N N . GLU A 1 97 ? -19.121 0.136 -3.639 1.00 97.44 97 GLU A N 1
ATOM 786 C CA . GLU A 1 97 ? -19.138 -1.066 -2.794 1.00 97.44 97 GLU A CA 1
ATOM 787 C C . GLU A 1 97 ? -19.542 -0.707 -1.352 1.00 97.44 97 GLU A C 1
ATOM 789 O O . GLU A 1 97 ? -18.695 -0.579 -0.467 1.00 97.44 97 GLU A O 1
ATOM 794 N N . GLN A 1 98 ? -20.842 -0.493 -1.119 1.00 96.56 98 GLN A N 1
ATOM 795 C CA . GLN A 1 98 ? -21.364 0.041 0.153 1.00 96.56 98 GLN A CA 1
ATOM 796 C C . GLN A 1 98 ? -21.082 -0.860 1.364 1.00 96.56 98 GLN A C 1
ATOM 798 O O . GLN A 1 98 ? -20.694 -0.359 2.419 1.00 96.56 98 GLN A O 1
ATOM 803 N N . ASP A 1 99 ? -21.212 -2.179 1.208 1.00 97.19 99 ASP A N 1
ATOM 804 C CA . ASP A 1 99 ? -20.971 -3.125 2.304 1.00 97.19 99 ASP A CA 1
ATOM 805 C C . ASP A 1 99 ? -19.505 -3.062 2.764 1.00 97.19 99 ASP A C 1
ATOM 807 O O . ASP A 1 99 ? -19.210 -2.838 3.941 1.00 97.19 99 ASP A O 1
ATOM 811 N N . LYS A 1 100 ? -18.569 -3.134 1.809 1.00 98.00 100 LYS A N 1
ATOM 812 C CA . LYS A 1 100 ? -17.125 -3.045 2.077 1.00 98.00 100 LYS A CA 1
ATOM 813 C C . LYS A 1 100 ? -16.712 -1.661 2.585 1.00 98.00 100 LYS A C 1
ATOM 815 O O . LYS A 1 100 ? -15.774 -1.547 3.377 1.00 98.00 100 LYS A O 1
ATOM 820 N N . LEU A 1 101 ? -17.408 -0.606 2.153 1.00 98.25 101 LEU A N 1
ATOM 821 C CA . LEU A 1 101 ? -17.202 0.750 2.654 1.00 98.25 101 LEU A CA 1
ATOM 822 C C . LEU A 1 101 ? -17.535 0.850 4.152 1.00 98.25 101 LEU A C 1
ATOM 824 O O . LEU A 1 101 ? -16.748 1.404 4.918 1.00 98.25 101 LEU A O 1
ATOM 828 N N . GLY A 1 102 ? -18.650 0.262 4.591 1.00 98.12 102 GLY A N 1
ATOM 829 C CA . GLY A 1 102 ? -19.003 0.220 6.012 1.00 98.12 102 GLY A CA 1
ATOM 830 C C . GLY A 1 102 ? -17.966 -0.532 6.855 1.00 98.12 102 GLY A C 1
ATOM 831 O O . GLY A 1 102 ? -17.572 -0.071 7.931 1.00 98.12 102 GLY A O 1
ATOM 832 N N . GLU A 1 103 ? -17.463 -1.660 6.345 1.00 98.19 103 GLU A N 1
ATOM 833 C CA . GLU A 1 103 ? -16.420 -2.448 7.012 1.00 98.19 103 GLU A CA 1
ATOM 834 C C . GLU A 1 103 ? -15.106 -1.670 7.168 1.00 98.19 103 GLU A C 1
ATOM 836 O O . GLU A 1 103 ? -14.525 -1.631 8.261 1.00 98.19 103 GLU A O 1
ATOM 841 N N . ILE A 1 104 ? -14.637 -1.019 6.097 1.00 98.44 104 ILE A N 1
ATOM 842 C CA . ILE A 1 104 ? -13.366 -0.288 6.132 1.00 98.44 104 ILE A CA 1
ATOM 843 C C . ILE A 1 104 ? -13.456 0.967 7.007 1.00 98.44 104 ILE A C 1
ATOM 845 O O . ILE A 1 104 ? -12.509 1.263 7.736 1.00 98.44 104 ILE A O 1
ATOM 849 N N . GLU A 1 105 ? -14.589 1.677 7.006 1.00 98.50 105 GLU A N 1
ATOM 850 C CA . GLU A 1 105 ? -14.797 2.858 7.854 1.00 98.50 105 GLU A CA 1
ATOM 851 C C . GLU A 1 105 ? -14.786 2.491 9.342 1.00 98.50 105 GLU A C 1
ATOM 853 O O . GLU A 1 105 ? -14.165 3.191 10.152 1.00 98.50 105 GLU A O 1
ATOM 858 N N . LYS A 1 106 ? -15.385 1.349 9.701 1.00 98.50 106 LYS A N 1
ATOM 859 C CA . LYS A 1 106 ? -15.302 0.808 11.061 1.00 98.50 106 LYS A CA 1
ATOM 860 C C . LYS A 1 106 ? -13.853 0.490 11.447 1.00 98.50 106 LYS A C 1
ATOM 862 O O . LYS A 1 106 ? -13.394 0.961 12.488 1.00 98.50 106 LYS A O 1
ATOM 867 N N . LYS A 1 107 ? -13.111 -0.228 10.593 1.00 98.06 107 LYS A N 1
ATOM 868 C CA . LYS A 1 107 ? -11.698 -0.577 10.840 1.00 98.06 107 LYS A CA 1
ATOM 869 C C . LYS A 1 107 ? -10.821 0.670 11.012 1.00 98.06 107 LYS A C 1
ATOM 871 O O . LYS A 1 107 ? -10.014 0.736 11.936 1.00 98.06 107 LYS A O 1
ATOM 876 N N . ILE A 1 108 ? -11.003 1.687 10.168 1.00 98.62 108 ILE A N 1
ATOM 877 C CA . ILE A 1 108 ? -10.294 2.976 10.261 1.00 98.62 108 ILE A CA 1
ATOM 878 C C . ILE A 1 108 ? -10.547 3.648 11.616 1.00 98.62 108 ILE A C 1
ATOM 880 O O . ILE A 1 108 ? -9.605 4.126 12.251 1.00 98.62 108 ILE A O 1
ATOM 884 N N . LYS A 1 109 ? -11.804 3.676 12.078 1.00 98.38 109 LYS A N 1
ATOM 885 C CA . LYS A 1 109 ? -12.170 4.267 13.373 1.00 98.38 109 LYS A CA 1
ATOM 886 C C . LYS A 1 109 ? -11.500 3.540 14.543 1.00 98.38 109 LYS A C 1
ATOM 888 O O . LYS A 1 109 ? -10.973 4.197 15.437 1.00 98.38 109 LYS A O 1
ATOM 893 N N . GLU A 1 110 ? -11.488 2.209 14.521 1.00 97.44 110 GLU A N 1
ATOM 894 C CA . GLU A 1 110 ? -10.837 1.385 15.550 1.00 97.44 110 GLU A CA 1
ATOM 895 C C . GLU A 1 110 ? -9.324 1.640 15.616 1.00 97.44 110 GLU A C 1
ATOM 897 O O . GLU A 1 110 ? -8.775 1.851 16.699 1.00 97.44 110 GLU A O 1
ATOM 902 N N . VAL A 1 111 ? -8.651 1.699 14.460 1.00 97.00 111 VAL A N 1
ATOM 903 C CA . VAL A 1 111 ? -7.209 1.989 14.388 1.00 97.00 111 VAL A CA 1
ATOM 904 C C . VAL A 1 111 ? -6.896 3.393 14.914 1.00 97.00 111 VAL A C 1
ATOM 906 O O . VAL A 1 111 ? -5.945 3.552 15.679 1.00 97.00 111 VAL A O 1
ATOM 909 N N . LYS A 1 112 ? -7.697 4.408 14.559 1.00 97.62 112 LYS A N 1
ATOM 910 C CA . LYS A 1 112 ? -7.526 5.782 15.069 1.00 97.62 112 LYS A CA 1
ATOM 911 C C . LYS A 1 112 ? -7.660 5.847 16.589 1.00 97.62 112 LYS A C 1
ATOM 913 O O . LYS A 1 112 ? -6.767 6.375 17.243 1.00 97.62 112 LYS A O 1
ATOM 918 N N . ALA A 1 113 ? -8.701 5.231 17.148 1.00 97.00 113 ALA A N 1
ATOM 919 C CA . ALA A 1 113 ? -8.904 5.189 18.595 1.00 97.00 113 ALA A CA 1
ATOM 920 C C . ALA A 1 113 ? -7.736 4.501 19.327 1.00 97.00 113 ALA A C 1
ATOM 922 O O . ALA A 1 113 ? -7.268 4.993 20.352 1.00 97.00 113 ALA A O 1
ATOM 923 N N . LYS A 1 114 ? -7.211 3.395 18.778 1.00 95.06 114 LYS A N 1
ATOM 924 C CA . LYS A 1 114 ? -6.024 2.717 19.326 1.00 95.06 114 LYS A CA 1
ATOM 925 C C . LYS A 1 114 ? -4.787 3.623 19.304 1.00 95.06 114 LYS A C 1
ATOM 927 O O . LYS A 1 114 ? -4.040 3.665 20.282 1.00 95.06 114 LYS A O 1
ATOM 932 N N . LEU A 1 115 ? -4.558 4.338 18.201 1.00 93.62 115 LEU A N 1
ATOM 933 C CA . LEU A 1 115 ? -3.430 5.264 18.062 1.00 93.62 115 LEU A CA 1
ATOM 934 C C . LEU A 1 115 ? -3.525 6.442 19.039 1.00 93.62 115 LEU A C 1
ATOM 936 O O . LEU A 1 115 ? -2.506 6.834 19.598 1.00 93.62 115 LEU A O 1
ATOM 940 N N . GLU A 1 116 ? -4.727 6.976 19.258 1.00 93.94 116 GLU A N 1
ATOM 941 C CA . GLU A 1 116 ? -4.990 8.038 20.236 1.00 93.94 116 GLU A CA 1
ATOM 942 C C . GLU A 1 116 ? -4.753 7.560 21.670 1.00 93.94 116 GLU A C 1
ATOM 944 O O . GLU A 1 116 ? -4.070 8.231 22.437 1.00 93.94 116 GLU A O 1
ATOM 949 N N . ALA A 1 117 ? -5.243 6.368 22.016 1.00 92.69 117 ALA A N 1
ATOM 950 C CA . ALA A 1 117 ? -5.031 5.778 23.336 1.00 92.69 117 ALA A CA 1
ATOM 951 C C . ALA A 1 117 ? -3.550 5.488 23.641 1.00 92.69 117 ALA A C 1
ATOM 953 O O . ALA A 1 117 ? -3.163 5.483 24.800 1.00 92.69 117 ALA A O 1
ATOM 954 N N . SER A 1 118 ? -2.722 5.271 22.614 1.00 85.12 118 SER A N 1
ATOM 955 C CA . SER A 1 118 ? -1.286 4.986 22.771 1.00 85.12 118 SER A CA 1
ATOM 956 C C . SER A 1 118 ? -0.419 6.244 22.956 1.00 85.12 118 SER A C 1
ATOM 958 O O . SER A 1 118 ? 0.803 6.131 23.032 1.00 85.12 118 SER A O 1
ATOM 960 N N . LEU A 1 119 ? -1.019 7.441 22.951 1.00 76.25 119 LEU A N 1
ATOM 961 C CA . LEU A 1 119 ? -0.326 8.721 23.165 1.00 76.25 119 LEU A CA 1
ATOM 962 C C . LEU A 1 119 ? -0.279 9.148 24.643 1.00 76.25 119 LEU A C 1
ATOM 964 O O . LEU A 1 119 ? 0.341 10.169 24.943 1.00 7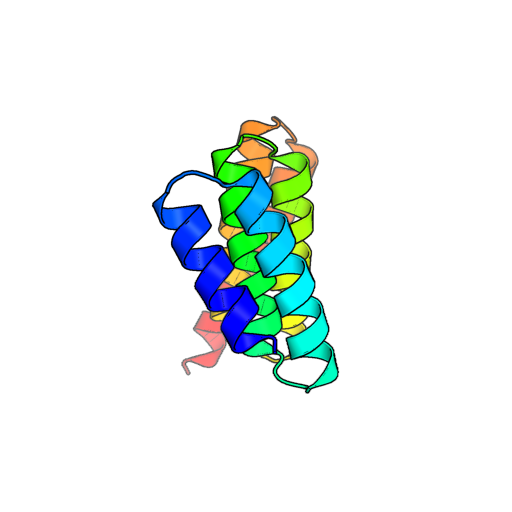6.25 119 LEU A O 1
ATOM 968 N N . PHE A 1 120 ? -0.921 8.389 25.532 1.00 57.41 120 PHE A N 1
ATOM 969 C CA . PHE A 1 120 ? -1.000 8.613 26.977 1.00 57.41 120 PHE A CA 1
ATOM 970 C C . PHE A 1 120 ? -0.326 7.465 27.732 1.00 57.41 120 PHE A C 1
ATOM 972 O O . PHE A 1 120 ? 0.177 7.731 28.846 1.00 57.41 120 PHE A O 1
#

pLDDT: mean 97.63, std 4.49, range [57.41, 98.94]

Secondary structure (DSSP, 8-state):
-HHHHHHHHHHHHHTT-HHHHHHHHHHHHHHHHHTT-HHHHHHHHHHHHHHHHHTT-HHHHHHHHHHHHHHHHHTT-HHHHHHHHHHHHHHHHHHT-HHHHHHHHHHHHHHHHHHHHTT-

Foldseek 3Di:
DLVVLQVVLVVCVVVLVLVSSLVSLQVSLVVCVVVVVLLSNLVSLQSNLVSCVSVLVLVSSLVSLCVSLVSCVVVVVLVRSLVSLVSNLVSCVSVVVVVVNVVSVVVSVVSVVVVVVVVD

Radius of gyration: 14.5 Å; chains: 1; bounding box: 40×22×44 Å